Protein AF-A0A352MVN8-F1 (afdb_monomer)

Sequence (120 aa):
FLYVTNNMMAFSNIENSEKLDIINIAIIENEEFKNNEIFKEAFKTLSDENNKDRLFNLKLVTEEAAKELLEKDEIVGYMILEENNPKIVVNSSGINETILKLVTEEINQTARNSTNYSRR

pLDDT: mean 82.77, std 18.3, range [39.53, 97.88]

Structure (mmCIF, N/CA/C/O backbone):
data_AF-A0A352MVN8-F1
#
_entry.id   AF-A0A352MVN8-F1
#
loop_
_atom_site.group_PDB
_atom_site.id
_atom_site.type_symbol
_atom_site.label_atom_id
_atom_site.label_alt_id
_atom_site.label_comp_id
_atom_site.label_asym_id
_atom_site.label_entity_id
_atom_site.label_seq_id
_atom_site.pdbx_PDB_ins_code
_atom_site.Cartn_x
_atom_site.Cartn_y
_atom_site.Cartn_z
_atom_site.occupancy
_atom_site.B_iso_or_equiv
_atom_site.auth_seq_id
_atom_site.auth_comp_id
_atom_site.auth_asym_id
_atom_site.auth_atom_id
_atom_site.pdbx_PDB_model_num
ATOM 1 N N . PHE A 1 1 ? 24.103 -20.835 1.318 1.00 43.19 1 PHE A N 1
ATOM 2 C CA . PHE A 1 1 ? 23.862 -20.317 -0.045 1.00 43.19 1 PHE A CA 1
ATOM 3 C C . PHE A 1 1 ? 22.806 -21.127 -0.814 1.00 43.19 1 PHE A C 1
ATOM 5 O O . PHE A 1 1 ? 22.968 -21.346 -2.003 1.00 43.19 1 PHE A O 1
ATOM 12 N N . LEU A 1 2 ? 21.701 -21.563 -0.187 1.00 42.56 2 LEU A N 1
ATOM 13 C CA . LEU A 1 2 ? 20.669 -22.325 -0.913 1.00 42.56 2 LEU A CA 1
ATOM 14 C C . LEU A 1 2 ? 19.280 -22.220 -0.258 1.00 42.56 2 LEU A C 1
ATOM 16 O O . LEU A 1 2 ? 18.676 -23.227 0.076 1.00 42.56 2 LEU A O 1
ATOM 20 N N . TYR A 1 3 ? 18.801 -20.999 -0.015 1.00 39.53 3 TYR A N 1
ATOM 21 C CA . TYR A 1 3 ? 17.402 -20.773 0.396 1.00 39.53 3 TYR A CA 1
ATOM 22 C C . TYR A 1 3 ? 16.707 -19.634 -0.367 1.00 39.53 3 TYR A C 1
ATOM 24 O O . TYR A 1 3 ? 15.496 -19.495 -0.266 1.00 39.53 3 TYR A O 1
ATOM 32 N N . VAL A 1 4 ? 17.433 -18.864 -1.187 1.00 49.38 4 VAL A N 1
ATOM 33 C CA . VAL A 1 4 ? 16.872 -17.707 -1.913 1.00 49.38 4 VAL A CA 1
ATOM 34 C C . VAL A 1 4 ? 16.377 -18.077 -3.323 1.00 49.38 4 VAL A C 1
ATOM 36 O O . VAL A 1 4 ? 15.525 -17.398 -3.882 1.00 49.38 4 VAL A O 1
ATOM 39 N N . THR A 1 5 ? 16.827 -19.196 -3.898 1.00 43.38 5 THR A N 1
ATOM 40 C CA . THR A 1 5 ? 16.541 -19.549 -5.303 1.00 43.38 5 THR A CA 1
ATOM 41 C C . THR A 1 5 ? 15.132 -20.083 -5.566 1.00 43.38 5 THR A C 1
ATOM 43 O O . THR A 1 5 ? 14.659 -19.972 -6.692 1.00 43.38 5 THR A O 1
ATOM 46 N N . ASN A 1 6 ? 14.433 -20.626 -4.562 1.00 48.84 6 ASN A N 1
ATOM 47 C CA . ASN A 1 6 ? 13.098 -21.200 -4.779 1.00 48.84 6 ASN A CA 1
ATOM 48 C C . ASN A 1 6 ? 11.988 -20.145 -4.912 1.00 48.84 6 ASN A C 1
ATOM 50 O O . ASN A 1 6 ? 10.988 -20.417 -5.567 1.00 48.84 6 ASN A O 1
ATOM 54 N N . ASN A 1 7 ? 12.157 -18.944 -4.344 1.00 51.72 7 ASN A N 1
ATOM 55 C CA . ASN A 1 7 ? 11.109 -17.922 -4.408 1.00 51.72 7 ASN A CA 1
ATOM 56 C C . ASN A 1 7 ? 11.069 -17.246 -5.789 1.00 51.72 7 ASN A C 1
ATOM 58 O O . ASN A 1 7 ? 10.009 -17.176 -6.398 1.00 51.72 7 ASN A O 1
ATOM 62 N N . MET A 1 8 ? 12.225 -16.857 -6.346 1.00 49.31 8 MET A N 1
ATOM 63 C CA . MET A 1 8 ? 12.295 -16.273 -7.699 1.00 49.31 8 MET A CA 1
ATOM 64 C C . MET A 1 8 ? 11.696 -17.193 -8.772 1.00 49.31 8 MET A C 1
ATOM 66 O O . MET A 1 8 ? 10.984 -16.718 -9.648 1.00 49.31 8 MET A O 1
ATOM 70 N N . MET A 1 9 ? 11.941 -18.507 -8.689 1.00 55.41 9 MET A N 1
ATOM 71 C CA . MET A 1 9 ? 11.396 -19.467 -9.658 1.00 55.41 9 MET A CA 1
ATOM 72 C C . MET A 1 9 ? 9.876 -19.629 -9.528 1.00 55.41 9 MET A C 1
ATOM 74 O O . MET A 1 9 ? 9.203 -19.787 -10.542 1.00 55.41 9 MET A O 1
ATOM 78 N N . ALA A 1 10 ? 9.326 -19.550 -8.312 1.00 50.75 10 ALA A N 1
ATOM 79 C CA . ALA A 1 10 ? 7.880 -19.572 -8.100 1.00 50.75 10 ALA A CA 1
ATOM 80 C C . ALA A 1 10 ? 7.202 -18.310 -8.664 1.00 50.75 10 ALA A C 1
ATOM 82 O O . ALA A 1 10 ? 6.176 -18.431 -9.326 1.00 50.75 10 ALA A O 1
ATOM 83 N N . PHE A 1 11 ? 7.809 -17.127 -8.497 1.00 52.31 11 PHE A N 1
ATOM 84 C CA . PHE A 1 11 ? 7.316 -15.887 -9.109 1.00 52.31 11 PHE A CA 1
ATOM 85 C C . PHE A 1 11 ? 7.339 -15.952 -10.644 1.00 52.31 11 PHE A C 1
ATOM 87 O O . PHE A 1 11 ? 6.304 -15.724 -11.264 1.00 52.31 11 PHE A O 1
ATOM 94 N N . SER A 1 12 ? 8.453 -16.373 -11.260 1.00 48.50 12 SER A N 1
ATOM 95 C CA . SER A 1 12 ? 8.568 -16.460 -12.728 1.00 48.50 12 SER A CA 1
ATOM 96 C C . SER A 1 12 ? 7.598 -17.458 -13.377 1.00 48.50 12 SER A C 1
ATOM 98 O O . SER A 1 12 ? 7.203 -17.278 -14.527 1.00 48.50 12 SER A O 1
ATOM 100 N N . ASN A 1 13 ? 7.209 -18.525 -12.670 1.00 41.38 13 ASN A N 1
ATOM 101 C CA . ASN A 1 13 ? 6.283 -19.525 -13.207 1.00 41.38 13 ASN A CA 1
ATOM 102 C C . ASN A 1 13 ? 4.803 -19.113 -13.087 1.00 41.38 13 ASN A C 1
ATOM 104 O O . ASN A 1 13 ? 3.992 -19.566 -13.895 1.00 41.38 13 ASN A O 1
ATOM 108 N N . ILE A 1 14 ? 4.459 -18.257 -12.117 1.00 48.31 14 ILE A N 1
ATOM 109 C CA . ILE A 1 14 ? 3.124 -17.649 -11.975 1.00 48.31 14 ILE A CA 1
ATOM 110 C C . ILE A 1 14 ? 2.950 -16.524 -13.013 1.00 48.31 14 ILE A C 1
ATOM 112 O O . ILE A 1 14 ? 1.917 -16.457 -13.678 1.00 48.31 14 ILE A O 1
ATOM 116 N N . GLU A 1 15 ? 4.006 -15.735 -13.246 1.00 46.28 15 GLU A N 1
ATOM 117 C CA . GLU A 1 15 ? 4.058 -14.597 -14.183 1.00 46.28 15 GLU A CA 1
ATOM 118 C C . GLU A 1 15 ? 3.604 -14.941 -15.617 1.00 46.28 15 GLU A C 1
ATOM 120 O O . GLU A 1 15 ? 3.033 -14.107 -16.317 1.00 46.28 15 GLU A O 1
ATOM 125 N N . ASN A 1 16 ? 3.822 -16.184 -16.064 1.00 45.59 16 ASN A N 1
ATOM 126 C CA . ASN A 1 16 ? 3.550 -16.603 -17.443 1.00 45.59 16 ASN A CA 1
ATOM 127 C C . ASN A 1 16 ? 2.154 -17.225 -17.664 1.00 45.59 16 ASN A C 1
ATOM 129 O O . ASN A 1 16 ? 1.789 -17.506 -18.805 1.00 45.59 16 ASN A O 1
ATOM 133 N N . SER A 1 17 ? 1.370 -17.481 -16.609 1.00 44.78 17 SER A N 1
ATOM 134 C CA . SER A 1 17 ? 0.055 -18.143 -16.743 1.00 44.78 17 SER A CA 1
ATOM 135 C C . SER A 1 17 ? -1.113 -17.364 -16.143 1.00 44.78 17 SER A C 1
ATOM 137 O O . SER A 1 17 ? -2.237 -17.507 -16.622 1.00 44.78 17 SER A O 1
ATOM 139 N N . GLU A 1 18 ? -0.849 -16.459 -15.204 1.00 48.94 18 GLU A N 1
ATOM 140 C CA . GLU A 1 18 ? -1.842 -15.553 -14.640 1.00 48.94 18 GLU A CA 1
ATOM 141 C C . GLU A 1 18 ? -1.259 -14.141 -14.706 1.00 48.94 18 GLU A C 1
ATOM 143 O O . GLU A 1 18 ? -0.227 -13.860 -14.102 1.00 48.94 18 GLU A O 1
ATOM 148 N N . LYS A 1 19 ? -1.885 -13.231 -15.465 1.00 54.62 19 LYS A N 1
ATOM 149 C CA . LYS A 1 19 ? -1.591 -11.804 -15.285 1.00 54.62 19 LYS A CA 1
ATOM 150 C C . LYS A 1 19 ? -1.895 -11.509 -13.822 1.00 54.62 19 LYS A C 1
ATOM 152 O O . LYS A 1 19 ? -3.057 -11.623 -13.441 1.00 54.62 19 LYS A O 1
ATOM 157 N N . LEU A 1 20 ? -0.870 -11.213 -13.023 1.00 62.66 20 LEU A N 1
ATOM 158 C CA . LEU A 1 20 ? -1.060 -10.819 -11.632 1.00 62.66 20 LEU A CA 1
ATOM 159 C C . LEU A 1 20 ? -2.087 -9.685 -11.614 1.00 62.66 20 LEU A C 1
ATOM 161 O O . LEU A 1 20 ? -1.913 -8.679 -12.306 1.00 62.66 20 LEU A O 1
ATOM 165 N N . ASP A 1 21 ? -3.195 -9.898 -10.907 1.00 75.62 21 ASP A N 1
ATOM 166 C CA . ASP A 1 21 ? -4.230 -8.880 -10.788 1.00 75.62 21 ASP A CA 1
ATOM 167 C C . ASP A 1 21 ? -3.627 -7.657 -10.086 1.00 75.62 21 ASP A C 1
ATOM 169 O O . ASP A 1 21 ? -2.800 -7.800 -9.180 1.00 75.62 21 ASP A O 1
ATOM 173 N N . ILE A 1 22 ? -3.975 -6.452 -10.537 1.00 89.38 22 ILE A N 1
ATOM 174 C CA . ILE A 1 22 ? -3.361 -5.235 -10.003 1.00 89.38 22 ILE A CA 1
ATOM 175 C C . ILE A 1 22 ? -3.844 -5.037 -8.565 1.00 89.38 22 ILE A C 1
ATOM 177 O O . ILE A 1 22 ? -5.038 -4.901 -8.300 1.00 89.38 22 ILE A O 1
ATOM 181 N N . ILE A 1 23 ? -2.906 -4.967 -7.625 1.00 93.06 23 ILE A N 1
ATOM 182 C CA . ILE A 1 23 ? -3.216 -4.967 -6.199 1.00 93.06 23 ILE A CA 1
ATOM 183 C C . ILE A 1 23 ? -3.456 -3.530 -5.714 1.00 93.06 23 ILE A C 1
ATOM 185 O O . ILE A 1 23 ? -2.566 -2.680 -5.763 1.00 93.06 23 ILE A O 1
ATOM 189 N N . ASN A 1 24 ? -4.649 -3.242 -5.192 1.00 95.94 24 ASN A N 1
ATOM 190 C CA . ASN A 1 24 ? -4.944 -1.944 -4.578 1.00 95.94 24 ASN A CA 1
ATOM 191 C C . ASN A 1 24 ? -4.260 -1.820 -3.210 1.00 95.94 24 ASN A C 1
ATOM 193 O O . ASN A 1 24 ? -4.508 -2.630 -2.315 1.00 95.94 24 ASN A O 1
ATOM 197 N N . ILE A 1 25 ? -3.428 -0.793 -3.036 1.00 96.88 25 ILE A N 1
ATOM 198 C CA . ILE A 1 25 ? -2.697 -0.517 -1.792 1.00 96.88 25 ILE A CA 1
ATOM 199 C C . ILE A 1 25 ? -2.793 0.961 -1.424 1.00 96.88 25 ILE A C 1
ATOM 201 O O . ILE A 1 25 ? -3.070 1.823 -2.264 1.00 96.88 25 ILE A O 1
ATOM 205 N N . ALA A 1 26 ? -2.486 1.268 -0.169 1.00 97.81 26 ALA A N 1
ATOM 206 C CA . ALA A 1 26 ? -2.296 2.642 0.269 1.00 97.81 26 ALA A CA 1
ATOM 207 C C . ALA A 1 26 ? -0.925 2.869 0.913 1.00 97.81 26 ALA A C 1
ATOM 209 O O . ALA A 1 26 ? -0.324 1.966 1.492 1.00 97.81 26 ALA A O 1
ATOM 210 N N . ILE A 1 27 ? -0.432 4.101 0.839 1.00 97.38 27 ILE A N 1
ATOM 211 C CA . ILE A 1 27 ? 0.735 4.549 1.600 1.00 97.38 27 ILE A CA 1
ATOM 212 C C . ILE A 1 27 ? 0.341 5.790 2.384 1.00 97.38 27 ILE A C 1
ATOM 214 O O . ILE A 1 27 ? -0.302 6.698 1.847 1.00 97.38 27 ILE A O 1
ATOM 218 N N . ILE A 1 28 ? 0.740 5.819 3.654 1.00 97.50 28 ILE A N 1
ATOM 219 C CA . ILE A 1 28 ? 0.512 6.978 4.503 1.00 97.50 28 ILE A CA 1
ATOM 220 C C . ILE A 1 28 ? 1.433 8.107 4.067 1.00 97.50 28 ILE A C 1
ATOM 222 O O . ILE A 1 28 ? 2.656 7.977 4.065 1.00 97.50 28 ILE A O 1
ATOM 226 N N . GLU A 1 29 ? 0.829 9.235 3.712 1.00 94.12 29 GLU A N 1
ATOM 227 C CA . GLU A 1 29 ? 1.534 10.398 3.186 1.00 94.12 29 GLU A CA 1
ATOM 228 C C . GLU A 1 29 ? 2.172 11.249 4.306 1.00 94.12 29 GLU A C 1
ATOM 230 O O . GLU A 1 29 ? 1.862 12.430 4.478 1.00 94.12 29 GLU A O 1
ATOM 235 N N . ASN A 1 30 ? 3.067 10.652 5.096 1.00 93.00 30 ASN A N 1
ATOM 236 C CA . ASN A 1 30 ? 3.777 11.331 6.182 1.00 93.00 30 ASN A CA 1
ATOM 237 C C . ASN A 1 30 ? 5.101 11.976 5.720 1.00 93.00 30 ASN A C 1
ATOM 239 O O . ASN A 1 30 ? 5.564 11.768 4.598 1.00 93.00 30 ASN A O 1
ATOM 243 N N . GLU A 1 31 ? 5.714 12.793 6.584 1.00 92.81 31 GLU A N 1
ATOM 244 C CA . GLU A 1 31 ? 6.972 13.487 6.262 1.00 92.81 31 GLU A CA 1
ATOM 245 C C . GLU A 1 31 ? 8.113 12.516 5.943 1.00 92.81 31 GLU A C 1
ATOM 247 O O . GLU A 1 31 ? 8.873 12.745 5.007 1.00 92.81 31 GLU A O 1
ATOM 252 N N . GLU A 1 32 ? 8.195 11.403 6.670 1.00 91.81 32 GLU A N 1
ATOM 253 C CA . GLU A 1 32 ? 9.159 10.329 6.421 1.00 91.81 32 GLU A CA 1
ATOM 254 C C . GLU A 1 32 ? 9.061 9.801 4.989 1.00 91.81 32 GLU A C 1
ATOM 256 O O . GLU A 1 32 ? 10.057 9.785 4.266 1.00 91.81 32 GLU A O 1
ATOM 261 N N . PHE A 1 33 ? 7.857 9.439 4.537 1.00 92.69 33 PHE A N 1
ATOM 262 C CA . PHE A 1 33 ? 7.651 8.989 3.165 1.00 92.69 33 PHE A CA 1
ATOM 263 C C . PHE A 1 33 ? 7.942 10.101 2.152 1.00 92.69 33 PHE A C 1
ATOM 265 O O . PHE A 1 33 ? 8.606 9.858 1.146 1.00 92.69 33 PHE A O 1
ATOM 272 N N . LYS A 1 34 ? 7.508 11.341 2.418 1.00 90.38 34 LYS A N 1
ATOM 273 C CA . LYS A 1 34 ? 7.743 12.492 1.524 1.00 90.38 34 LYS A CA 1
ATOM 274 C C . LYS A 1 34 ? 9.229 12.768 1.291 1.00 90.38 34 LYS A C 1
ATOM 276 O O . LYS A 1 34 ? 9.597 13.114 0.160 1.00 90.38 34 LYS A O 1
ATOM 281 N N . ASN A 1 35 ? 10.040 12.591 2.332 1.00 90.75 35 ASN A N 1
ATOM 282 C CA . ASN A 1 35 ? 11.482 12.826 2.336 1.00 90.75 35 ASN A CA 1
ATOM 283 C C . ASN A 1 35 ? 12.301 11.612 1.865 1.00 90.75 35 ASN A C 1
ATOM 285 O O . ASN A 1 35 ? 13.482 11.767 1.559 1.00 90.75 35 ASN A O 1
ATOM 289 N N . ASN A 1 36 ? 11.707 10.418 1.775 1.00 89.19 36 ASN A N 1
ATOM 290 C CA . ASN A 1 36 ? 12.407 9.217 1.332 1.00 89.19 36 ASN A CA 1
ATOM 291 C C . ASN A 1 36 ? 12.231 8.978 -0.179 1.00 89.19 36 ASN A C 1
ATOM 293 O O . ASN A 1 36 ? 11.246 8.393 -0.638 1.00 89.19 36 ASN A O 1
ATOM 297 N N . GLU A 1 37 ? 13.214 9.422 -0.966 1.00 89.81 37 GLU A N 1
ATOM 298 C CA . GLU A 1 37 ? 13.186 9.299 -2.431 1.00 89.81 37 GLU A CA 1
ATOM 299 C C . GLU A 1 37 ? 13.168 7.843 -2.910 1.00 89.81 37 GLU A C 1
AT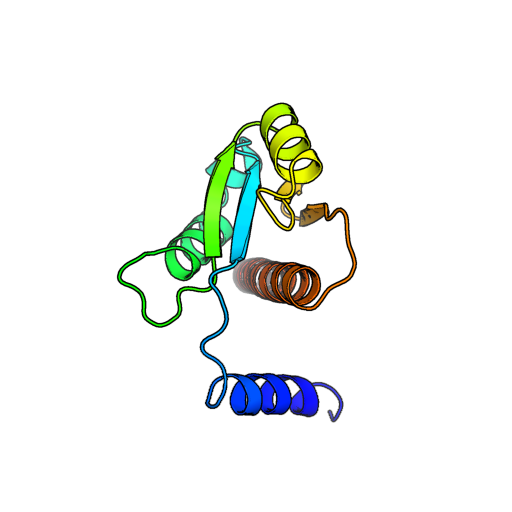OM 301 O O . GLU A 1 37 ? 12.421 7.525 -3.830 1.00 89.81 37 GLU A O 1
ATOM 306 N N . ILE A 1 38 ? 13.890 6.939 -2.237 1.00 89.75 38 ILE A N 1
ATOM 307 C CA . ILE A 1 38 ? 13.977 5.522 -2.627 1.00 89.75 38 ILE A CA 1
ATOM 308 C C . ILE A 1 38 ? 12.593 4.868 -2.581 1.00 89.75 38 ILE A C 1
ATOM 310 O O . ILE A 1 38 ? 12.169 4.224 -3.541 1.00 89.75 38 ILE A O 1
ATOM 314 N N . PHE A 1 39 ? 11.863 5.064 -1.480 1.00 91.69 39 PHE A N 1
ATOM 315 C CA . PHE A 1 39 ? 10.512 4.525 -1.338 1.00 91.69 39 PHE A CA 1
ATOM 316 C C . PHE A 1 39 ? 9.542 5.165 -2.337 1.00 91.69 39 PHE A C 1
ATOM 318 O O . PHE A 1 39 ? 8.746 4.456 -2.956 1.00 91.69 39 PHE A O 1
ATOM 325 N N . LYS A 1 40 ? 9.625 6.484 -2.548 1.00 92.25 40 LYS A N 1
ATOM 326 C CA . LYS A 1 40 ? 8.770 7.187 -3.515 1.00 92.25 40 LYS A CA 1
ATOM 327 C C . LYS A 1 40 ? 8.979 6.691 -4.938 1.00 92.25 40 LYS A C 1
ATOM 329 O O . LYS A 1 40 ? 8.000 6.414 -5.624 1.00 92.25 40 LYS A O 1
ATOM 334 N N . GLU A 1 41 ? 10.223 6.580 -5.390 1.00 91.94 41 GLU A N 1
ATOM 335 C CA . GLU A 1 41 ? 10.533 6.140 -6.750 1.00 91.94 41 GLU A CA 1
ATOM 336 C C . GLU A 1 41 ? 10.147 4.680 -6.983 1.00 91.94 41 GLU A C 1
ATOM 338 O O . GLU A 1 41 ? 9.555 4.364 -8.019 1.00 91.94 41 GLU A O 1
ATOM 343 N N . ALA A 1 42 ? 10.403 3.804 -6.007 1.00 92.25 42 ALA A N 1
ATOM 344 C CA . ALA A 1 42 ? 10.041 2.396 -6.103 1.00 92.25 42 ALA A CA 1
ATOM 345 C C . ALA A 1 42 ? 8.521 2.209 -6.228 1.00 92.25 42 ALA A C 1
ATOM 347 O O . ALA A 1 42 ? 8.044 1.614 -7.196 1.00 92.25 42 ALA A O 1
ATOM 348 N N . PHE A 1 43 ? 7.741 2.779 -5.303 1.00 92.88 43 PHE A N 1
ATOM 349 C CA . PHE A 1 43 ? 6.284 2.647 -5.341 1.00 92.88 43 PHE A CA 1
ATOM 350 C C . PHE A 1 43 ? 5.650 3.391 -6.515 1.00 92.88 43 PHE A C 1
ATOM 352 O O . PHE A 1 43 ? 4.664 2.905 -7.065 1.00 92.88 43 PHE A O 1
ATOM 359 N N . LYS A 1 44 ? 6.225 4.515 -6.958 1.00 92.06 44 LYS A N 1
ATOM 360 C CA . LYS A 1 44 ? 5.798 5.184 -8.192 1.00 92.06 44 LYS A CA 1
ATOM 361 C C . LYS A 1 44 ? 5.977 4.265 -9.399 1.00 92.06 44 LYS A C 1
ATOM 363 O O . LYS A 1 44 ? 5.039 4.096 -10.164 1.00 92.06 44 LYS A O 1
ATOM 368 N N . THR A 1 45 ? 7.147 3.646 -9.542 1.00 91.00 45 THR A N 1
ATOM 369 C CA . THR A 1 45 ? 7.461 2.753 -10.670 1.00 91.00 45 THR A CA 1
ATOM 370 C C . THR A 1 45 ? 6.532 1.543 -10.709 1.00 91.00 45 THR A C 1
ATOM 372 O O . THR A 1 45 ? 6.015 1.203 -1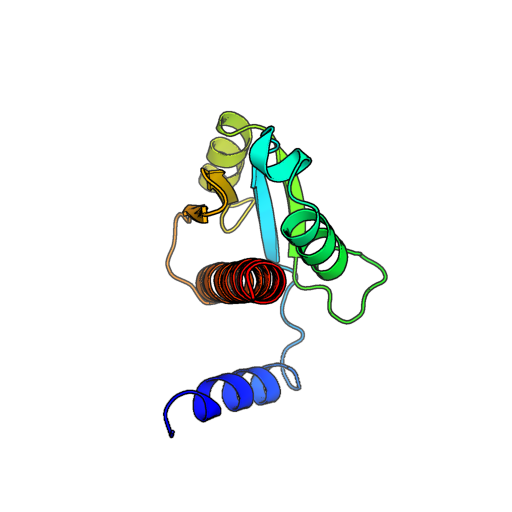1.770 1.00 91.00 45 THR A O 1
ATOM 375 N N . LEU A 1 46 ? 6.277 0.931 -9.551 1.00 91.94 46 LEU A N 1
ATOM 376 C CA . LEU A 1 46 ? 5.417 -0.250 -9.419 1.00 91.94 46 LEU A CA 1
ATOM 377 C C . LEU A 1 46 ? 3.916 0.060 -9.497 1.00 91.94 46 LEU A C 1
ATOM 379 O O . LEU A 1 46 ? 3.108 -0.869 -9.544 1.00 91.94 46 LEU A O 1
ATOM 383 N N . SER A 1 47 ? 3.544 1.341 -9.519 1.00 92.56 47 SER A N 1
ATOM 384 C CA . SER A 1 47 ? 2.151 1.796 -9.626 1.00 92.56 47 SER A CA 1
ATOM 385 C C . SER A 1 47 ? 1.866 2.589 -10.902 1.00 92.56 47 SER A C 1
ATOM 387 O O . SER A 1 47 ? 0.741 3.047 -11.095 1.00 92.56 47 SER A O 1
ATOM 389 N N . ASP A 1 48 ? 2.870 2.788 -11.760 1.00 91.38 48 ASP A N 1
ATOM 390 C CA . ASP A 1 48 ? 2.722 3.552 -12.995 1.00 91.38 48 ASP A CA 1
ATOM 391 C C . ASP A 1 48 ? 1.894 2.761 -14.010 1.00 91.38 48 ASP A C 1
ATOM 393 O O . ASP A 1 48 ? 2.203 1.618 -14.345 1.00 91.38 48 ASP A O 1
ATOM 397 N N . GLU A 1 49 ? 0.834 3.380 -14.522 1.00 87.88 49 GLU A N 1
ATOM 398 C CA . GLU A 1 49 ? -0.115 2.725 -15.422 1.00 87.88 49 GLU A CA 1
ATOM 399 C C . GLU A 1 49 ? 0.477 2.357 -16.784 1.00 87.88 49 GLU A C 1
ATOM 401 O O . GLU A 1 49 ? -0.044 1.472 -17.463 1.00 87.88 49 GLU A O 1
ATOM 406 N N . ASN A 1 50 ? 1.563 3.022 -17.178 1.00 87.25 50 ASN A N 1
ATOM 407 C CA . ASN A 1 50 ? 2.272 2.773 -18.428 1.00 87.25 50 ASN A CA 1
ATOM 408 C C . ASN A 1 50 ? 3.421 1.774 -18.249 1.00 87.25 50 ASN A C 1
ATOM 410 O O . ASN A 1 50 ? 4.064 1.400 -19.235 1.00 87.25 50 ASN A O 1
ATOM 414 N N . ASN A 1 51 ? 3.699 1.351 -17.013 1.00 82.81 51 ASN A N 1
ATOM 415 C CA . ASN A 1 51 ? 4.739 0.382 -16.732 1.00 82.81 51 ASN A CA 1
ATOM 416 C C . ASN A 1 51 ? 4.206 -1.049 -16.885 1.00 82.81 51 ASN A C 1
ATOM 418 O O . ASN A 1 51 ? 3.162 -1.412 -16.347 1.00 82.81 51 ASN A O 1
ATO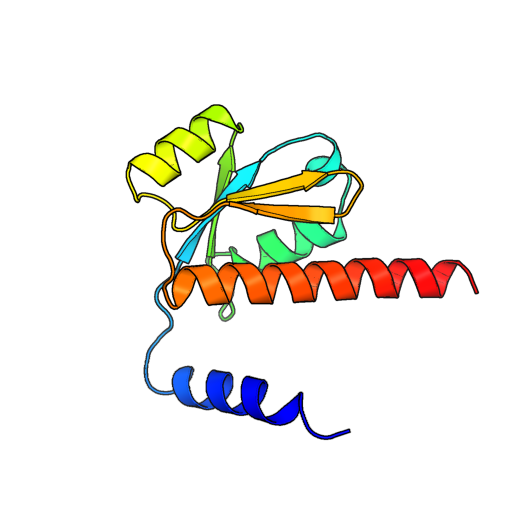M 422 N N . LYS A 1 52 ? 4.954 -1.879 -17.616 1.00 83.00 52 LYS A N 1
ATOM 423 C CA . LYS A 1 52 ? 4.650 -3.307 -17.776 1.00 83.00 52 LYS A CA 1
ATOM 424 C C . LYS A 1 52 ? 4.823 -4.077 -16.469 1.00 83.00 52 LYS A C 1
ATOM 426 O O . LYS A 1 52 ? 4.123 -5.060 -16.269 1.00 83.00 52 LYS A O 1
ATOM 431 N N . ASP A 1 53 ? 5.699 -3.587 -15.596 1.00 83.00 53 ASP A N 1
ATOM 432 C CA . ASP A 1 53 ? 5.989 -4.149 -14.276 1.00 83.00 53 ASP A CA 1
ATOM 433 C C . ASP A 1 53 ? 5.068 -3.573 -13.180 1.00 83.00 53 ASP A C 1
ATOM 435 O O . ASP A 1 53 ? 5.391 -3.627 -11.992 1.00 83.00 53 ASP A O 1
ATOM 439 N N . 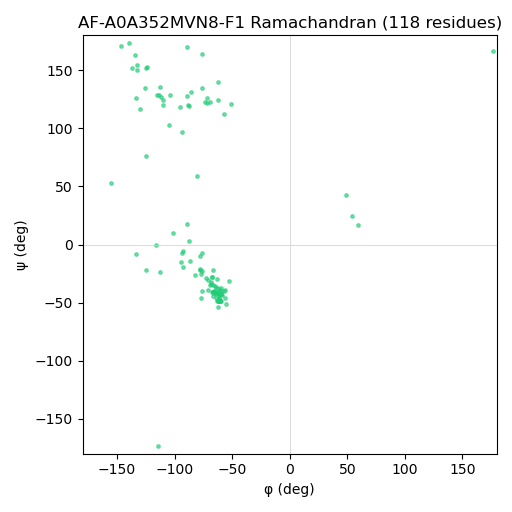ARG A 1 54 ? 3.933 -2.964 -13.557 1.00 89.50 54 ARG A N 1
ATOM 440 C CA . ARG A 1 54 ? 2.940 -2.472 -12.596 1.00 89.50 54 ARG A CA 1
ATOM 441 C C . ARG A 1 54 ? 2.388 -3.641 -11.789 1.00 89.50 54 ARG A C 1
ATOM 443 O O . ARG A 1 54 ? 1.805 -4.569 -12.342 1.00 89.50 54 ARG A O 1
ATOM 450 N N . LEU A 1 55 ? 2.502 -3.531 -10.472 1.00 91.31 55 LEU A N 1
ATOM 451 C CA . LEU A 1 55 ? 1.933 -4.479 -9.514 1.00 91.31 55 LEU A CA 1
ATOM 452 C C . LEU A 1 55 ? 0.813 -3.851 -8.688 1.00 91.31 55 LEU A C 1
ATOM 454 O O . LEU A 1 55 ? -0.051 -4.563 -8.179 1.00 91.31 55 LEU A O 1
ATOM 458 N N . PHE A 1 56 ? 0.819 -2.522 -8.554 1.00 94.56 56 PHE A N 1
ATOM 459 C CA . PHE A 1 56 ? -0.019 -1.824 -7.593 1.00 94.56 56 PHE A CA 1
ATOM 460 C C . PHE A 1 56 ? -0.909 -0.746 -8.213 1.00 94.56 56 PHE A C 1
ATOM 462 O O . PHE A 1 56 ? -0.575 -0.093 -9.203 1.00 94.56 56 PHE A O 1
ATOM 469 N N . ASN A 1 57 ? -2.038 -0.522 -7.549 1.00 94.88 57 ASN A N 1
ATOM 470 C CA . ASN A 1 57 ? -2.808 0.713 -7.596 1.00 94.88 57 ASN A CA 1
ATOM 471 C C . ASN A 1 57 ? -2.570 1.453 -6.286 1.00 94.88 57 ASN A C 1
ATOM 473 O O . ASN A 1 57 ? -3.121 1.079 -5.250 1.00 94.88 57 ASN A O 1
ATOM 477 N N . LEU A 1 58 ? -1.734 2.485 -6.332 1.00 95.19 58 LEU A N 1
ATOM 478 C CA . LEU A 1 58 ? -1.331 3.230 -5.148 1.00 95.19 58 LEU A CA 1
ATOM 479 C C . LEU A 1 58 ? -2.275 4.398 -4.858 1.00 95.19 58 LEU A C 1
ATOM 481 O O . LEU A 1 58 ? -2.472 5.275 -5.699 1.00 95.19 58 LEU A O 1
ATOM 485 N N . LYS A 1 59 ? -2.765 4.466 -3.618 1.00 96.12 59 LYS A N 1
ATOM 486 C CA . LYS A 1 59 ? -3.406 5.657 -3.046 1.00 96.12 59 LYS A CA 1
ATOM 487 C C . LYS A 1 59 ? -2.508 6.275 -1.968 1.00 96.12 59 LYS A C 1
ATOM 489 O O . LYS A 1 59 ? -2.138 5.604 -1.008 1.00 96.12 59 LYS A O 1
ATOM 494 N N . LEU A 1 60 ? -2.178 7.560 -2.104 1.00 96.06 60 LEU A N 1
ATOM 495 C CA . LEU A 1 60 ? -1.549 8.340 -1.032 1.00 96.06 60 LEU A CA 1
ATOM 496 C C . LEU A 1 60 ? -2.647 8.940 -0.155 1.00 96.06 60 LEU A C 1
ATOM 498 O O . LEU A 1 60 ? -3.498 9.674 -0.658 1.00 96.06 60 LEU A O 1
ATOM 502 N N . VAL A 1 61 ? -2.665 8.593 1.129 1.00 97.25 61 VAL A N 1
ATOM 503 C CA . VAL A 1 61 ? -3.773 8.925 2.041 1.00 97.25 61 VAL A CA 1
ATOM 504 C C . VAL A 1 61 ? -3.276 9.189 3.464 1.00 97.25 61 VAL A C 1
ATOM 506 O O . VAL A 1 61 ? -2.113 8.951 3.790 1.00 97.25 61 VAL A O 1
ATOM 509 N N . THR A 1 62 ? -4.160 9.686 4.330 1.00 97.06 62 THR A N 1
ATOM 510 C CA . THR A 1 62 ? -3.921 9.743 5.779 1.00 97.06 62 THR A CA 1
ATOM 511 C C . THR A 1 62 ? -4.103 8.365 6.417 1.00 97.06 62 THR A C 1
ATOM 513 O O . THR A 1 62 ? -4.711 7.471 5.828 1.00 97.06 62 THR A O 1
ATOM 516 N N . GLU A 1 63 ? -3.600 8.184 7.642 1.00 95.50 63 GLU A N 1
ATOM 517 C CA . GLU A 1 63 ? -3.754 6.918 8.374 1.00 95.50 63 GLU A CA 1
ATOM 518 C C . GLU A 1 63 ? -5.226 6.548 8.601 1.00 95.50 63 GLU A C 1
ATOM 520 O O . GLU A 1 63 ? -5.603 5.390 8.444 1.00 95.50 63 GLU A O 1
ATOM 525 N N . GLU A 1 64 ? -6.069 7.532 8.920 1.00 96.56 64 GLU A N 1
ATOM 526 C CA . GLU A 1 64 ? -7.511 7.331 9.105 1.00 96.56 64 GLU A CA 1
ATOM 527 C C . GLU A 1 64 ? -8.176 6.833 7.817 1.00 96.56 64 GLU A C 1
ATOM 529 O O . GLU A 1 64 ? -8.844 5.801 7.828 1.00 96.56 64 GLU A O 1
ATOM 534 N N . ALA A 1 65 ? -7.905 7.487 6.684 1.00 97.25 65 ALA A N 1
ATOM 535 C CA . ALA A 1 65 ? -8.454 7.077 5.396 1.00 97.25 65 ALA A CA 1
ATOM 536 C C . ALA A 1 65 ? -7.937 5.696 4.956 1.00 97.25 65 ALA A C 1
ATOM 538 O O . ALA A 1 65 ? -8.683 4.918 4.366 1.00 97.25 65 ALA A O 1
ATOM 539 N N . ALA A 1 66 ? -6.679 5.354 5.253 1.00 97.50 66 ALA A N 1
ATOM 540 C CA . ALA A 1 66 ? -6.145 4.025 4.962 1.00 97.50 66 ALA A CA 1
ATOM 541 C C . ALA A 1 66 ? -6.845 2.925 5.768 1.00 97.50 66 ALA A C 1
ATOM 543 O O . ALA A 1 66 ? -7.143 1.869 5.212 1.00 97.50 66 ALA A O 1
ATOM 544 N N . LYS A 1 67 ? -7.134 3.177 7.052 1.00 96.94 67 LYS A N 1
ATOM 545 C CA . LYS A 1 67 ? -7.909 2.256 7.894 1.00 96.94 67 LYS A CA 1
ATOM 546 C C . LYS A 1 67 ? -9.304 2.042 7.319 1.00 96.94 67 LYS A C 1
ATOM 548 O O . LYS A 1 67 ? -9.683 0.897 7.107 1.00 96.94 67 LYS A O 1
ATOM 553 N N . GLU A 1 68 ? -10.005 3.116 6.959 1.00 97.50 68 GLU A N 1
ATOM 554 C CA . GLU A 1 68 ? -11.334 3.011 6.345 1.00 97.50 68 GLU A CA 1
ATOM 555 C C . GLU A 1 68 ? -11.320 2.222 5.028 1.00 97.50 68 GLU A C 1
ATOM 557 O O . GLU A 1 68 ? -12.210 1.409 4.785 1.00 97.50 68 GLU A O 1
ATOM 562 N N . LEU A 1 69 ? -10.326 2.459 4.163 1.00 97.44 69 LEU A N 1
ATOM 563 C CA . LEU A 1 69 ? -10.176 1.727 2.902 1.00 97.44 69 LEU A CA 1
ATOM 564 C C . LEU A 1 69 ? -9.895 0.239 3.140 1.00 97.44 69 LEU A C 1
ATOM 566 O O . LEU A 1 69 ? -10.393 -0.603 2.395 1.00 97.44 69 LEU A O 1
ATOM 570 N N . LEU A 1 70 ? -9.104 -0.083 4.166 1.00 96.38 70 LEU A N 1
ATOM 571 C CA . LEU A 1 70 ? -8.785 -1.458 4.539 1.00 96.38 70 LEU A CA 1
ATOM 572 C C . LEU A 1 70 ? -9.999 -2.180 5.146 1.00 96.38 70 LEU A C 1
ATOM 574 O O . LEU A 1 70 ? -10.224 -3.350 4.855 1.00 96.38 70 LEU A O 1
ATOM 578 N N . GLU A 1 71 ? -10.801 -1.494 5.963 1.00 96.00 71 GLU A N 1
ATOM 579 C CA . GLU A 1 71 ? -12.043 -2.039 6.533 1.00 96.00 71 GLU A CA 1
ATOM 580 C C . GLU A 1 71 ? -13.126 -2.288 5.474 1.00 96.00 71 GLU A C 1
ATOM 582 O O . GLU A 1 71 ? -13.970 -3.163 5.651 1.00 96.00 71 GLU A O 1
ATOM 587 N N . LYS A 1 72 ? -13.107 -1.526 4.375 1.00 96.00 72 LYS A N 1
ATOM 588 C CA . LYS A 1 72 ? -14.014 -1.694 3.227 1.00 96.00 72 LYS A CA 1
ATOM 589 C C . LYS A 1 72 ? -13.505 -2.699 2.186 1.00 96.00 72 LYS A C 1
ATOM 591 O O . LYS A 1 72 ? -14.138 -2.827 1.140 1.00 96.00 72 LYS A O 1
ATOM 596 N N . ASP A 1 73 ? -12.365 -3.352 2.435 1.00 94.00 73 ASP A N 1
ATOM 597 C CA . ASP A 1 73 ? -11.671 -4.233 1.482 1.00 94.00 73 ASP A CA 1
ATOM 598 C C . ASP A 1 73 ? -11.364 -3.554 0.125 1.00 94.00 73 ASP A C 1
ATOM 600 O O . ASP A 1 73 ? -11.188 -4.208 -0.903 1.00 94.00 73 ASP A O 1
ATOM 604 N N . GLU A 1 74 ? -11.269 -2.217 0.098 1.00 95.69 74 GLU A N 1
ATOM 605 C CA . GLU A 1 74 ? -10.907 -1.455 -1.107 1.00 95.69 74 GLU A CA 1
ATOM 606 C C . GLU A 1 74 ? -9.400 -1.502 -1.396 1.00 95.69 74 GLU A C 1
ATOM 608 O O . GLU A 1 74 ? -8.965 -1.238 -2.521 1.00 95.69 74 GLU A O 1
ATOM 613 N N . ILE A 1 75 ? -8.600 -1.807 -0.375 1.00 96.44 75 ILE A N 1
ATOM 614 C CA . ILE A 1 75 ? -7.161 -2.051 -0.462 1.00 96.44 75 ILE A CA 1
ATOM 615 C C . ILE A 1 75 ? -6.823 -3.329 0.303 1.00 96.44 75 ILE A C 1
ATOM 617 O O . ILE A 1 75 ? -7.455 -3.639 1.308 1.00 96.44 75 ILE A O 1
ATOM 621 N N . VAL A 1 76 ? -5.779 -4.038 -0.124 1.00 95.38 76 VAL A N 1
ATOM 622 C CA . VAL A 1 76 ? -5.311 -5.245 0.587 1.00 95.38 76 VAL A CA 1
ATOM 623 C C . VAL A 1 76 ? -4.503 -4.910 1.841 1.00 95.38 76 VAL A C 1
ATOM 625 O O . VAL A 1 76 ? -4.335 -5.733 2.739 1.00 95.38 76 VAL A O 1
ATOM 628 N N . GLY A 1 77 ? -3.949 -3.701 1.885 1.00 96.81 77 GLY A N 1
ATOM 629 C CA . GLY A 1 77 ? -3.077 -3.254 2.950 1.00 96.81 77 GLY A CA 1
ATOM 630 C C . GLY A 1 77 ? -2.529 -1.864 2.700 1.00 96.81 77 GLY A C 1
ATOM 631 O O . GLY A 1 77 ? -2.596 -1.328 1.587 1.00 96.81 77 GLY A O 1
ATOM 632 N N . TYR A 1 78 ? -1.964 -1.293 3.755 1.00 97.88 78 TYR A N 1
ATOM 633 C CA . TYR A 1 78 ? -1.302 -0.004 3.693 1.00 97.88 78 TYR A CA 1
ATOM 634 C C . TYR A 1 78 ? 0.059 -0.013 4.382 1.00 97.88 78 TYR A C 1
ATOM 636 O O . TYR A 1 78 ? 0.323 -0.825 5.273 1.00 97.88 78 TYR A O 1
ATOM 644 N N . MET A 1 79 ? 0.929 0.897 3.946 1.00 97.12 79 MET A N 1
ATOM 645 C CA . MET A 1 79 ? 2.281 1.066 4.471 1.00 97.12 79 MET A CA 1
ATOM 646 C C . MET A 1 79 ? 2.430 2.394 5.210 1.00 97.12 79 MET A C 1
ATOM 648 O O . MET A 1 79 ? 2.000 3.436 4.715 1.00 97.12 79 MET A O 1
ATOM 652 N N . ILE A 1 80 ? 3.075 2.349 6.374 1.00 96.31 80 ILE A N 1
ATOM 653 C CA . ILE A 1 80 ? 3.527 3.517 7.132 1.00 96.31 80 ILE A CA 1
ATOM 654 C C . ILE A 1 80 ? 5.054 3.472 7.179 1.00 96.31 80 ILE A C 1
ATOM 656 O O . ILE A 1 80 ? 5.615 2.447 7.561 1.00 96.31 80 ILE A O 1
ATOM 660 N N . LEU A 1 81 ? 5.731 4.562 6.817 1.00 94.38 81 LEU A N 1
ATOM 661 C CA . LEU A 1 81 ? 7.182 4.665 6.973 1.00 94.38 81 LEU A CA 1
ATOM 662 C C . LEU A 1 81 ? 7.506 5.373 8.291 1.00 94.38 81 LEU A C 1
ATOM 664 O O . LEU A 1 81 ? 7.112 6.524 8.469 1.00 94.38 81 LEU A O 1
ATOM 668 N N . GLU A 1 82 ? 8.192 4.690 9.208 1.00 92.88 82 GLU A N 1
ATOM 669 C CA . GLU A 1 82 ? 8.604 5.247 10.502 1.00 92.88 82 GLU A CA 1
ATOM 670 C C . GLU A 1 82 ? 10.071 4.924 10.799 1.00 92.88 82 GLU A C 1
ATOM 672 O O . GLU A 1 82 ? 10.493 3.768 10.773 1.00 92.88 82 GLU A O 1
ATOM 677 N N . GLU A 1 83 ? 10.857 5.953 11.089 1.00 88.19 83 GLU A N 1
ATOM 678 C CA . GLU A 1 83 ? 12.310 5.907 11.240 1.00 88.19 83 GLU A CA 1
ATOM 679 C C . GLU A 1 83 ? 13.020 5.175 10.081 1.00 88.19 83 GLU A C 1
ATOM 681 O O . GLU A 1 83 ? 13.930 4.375 10.302 1.00 88.19 83 GLU A O 1
ATOM 686 N N . ASN A 1 84 ? 12.605 5.423 8.833 1.00 83.94 84 ASN A N 1
ATOM 687 C CA . ASN A 1 84 ? 13.033 4.700 7.620 1.00 83.94 84 ASN A CA 1
ATOM 688 C C . ASN A 1 84 ? 12.747 3.187 7.628 1.00 83.94 84 ASN A C 1
ATOM 690 O O . ASN A 1 84 ? 13.314 2.451 6.820 1.00 83.94 84 ASN A O 1
ATOM 694 N N . ASN A 1 85 ? 11.874 2.710 8.513 1.00 90.31 85 ASN A N 1
ATOM 695 C CA . ASN A 1 85 ? 11.427 1.325 8.543 1.00 90.31 85 ASN A CA 1
ATOM 696 C C . ASN A 1 85 ? 9.958 1.263 8.112 1.00 90.31 85 ASN A C 1
ATOM 698 O O . ASN A 1 85 ? 9.099 1.875 8.753 1.00 90.31 85 ASN A O 1
ATOM 702 N N . PRO A 1 86 ? 9.634 0.541 7.030 1.00 94.38 86 PRO A N 1
ATOM 703 C CA . PRO A 1 86 ? 8.255 0.406 6.606 1.00 94.38 86 PRO A CA 1
ATOM 704 C C . PRO A 1 86 ? 7.514 -0.580 7.512 1.00 94.38 86 PRO A C 1
ATOM 706 O O . PRO A 1 86 ? 7.990 -1.682 7.794 1.00 94.38 86 PRO A O 1
ATOM 709 N N . LYS A 1 87 ? 6.308 -0.205 7.928 1.00 96.06 87 LYS A N 1
ATOM 710 C CA . LYS A 1 87 ? 5.350 -1.065 8.62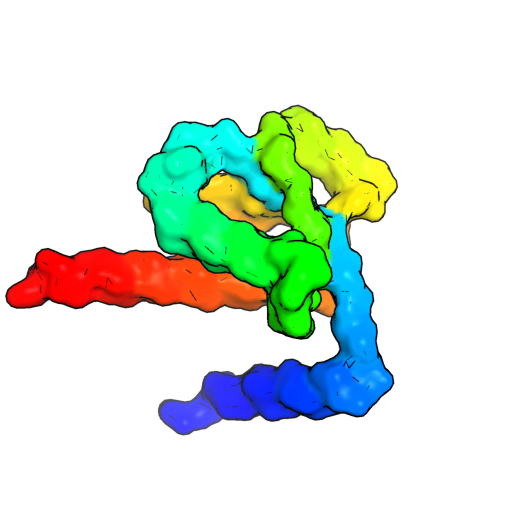1 1.00 96.06 87 LYS A CA 1
ATOM 711 C C . LYS A 1 87 ? 4.160 -1.311 7.710 1.00 96.06 87 LYS A C 1
ATOM 713 O O . LYS A 1 87 ? 3.557 -0.369 7.206 1.00 96.06 87 LYS A O 1
ATOM 718 N N . ILE A 1 88 ? 3.826 -2.582 7.515 1.00 96.19 88 ILE A N 1
ATOM 719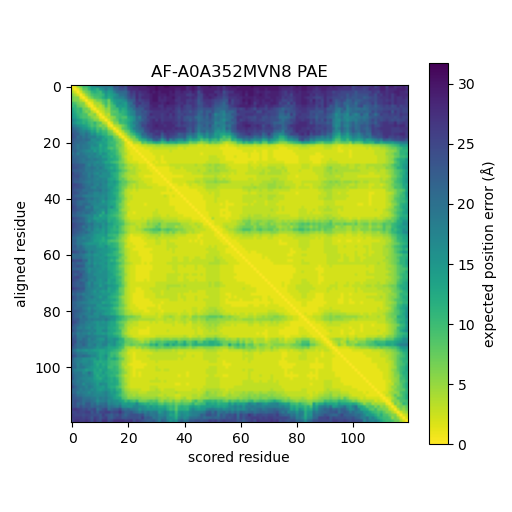 C CA . ILE A 1 88 ? 2.697 -3.013 6.689 1.00 96.19 88 ILE A CA 1
ATOM 720 C C . ILE A 1 88 ? 1.545 -3.455 7.583 1.00 96.19 88 ILE A C 1
ATOM 722 O O . ILE A 1 88 ? 1.725 -4.303 8.459 1.00 96.19 88 ILE A O 1
ATOM 726 N N . VAL A 1 89 ? 0.360 -2.913 7.316 1.00 96.88 89 VAL A N 1
ATOM 727 C CA . VAL A 1 89 ? -0.898 -3.309 7.951 1.00 96.88 89 VAL A CA 1
ATOM 728 C C . VAL A 1 89 ? -1.800 -3.938 6.894 1.00 96.88 89 VAL A C 1
ATOM 730 O O . VAL A 1 89 ? -1.998 -3.369 5.824 1.00 96.88 89 VAL A O 1
ATOM 733 N N . VAL A 1 90 ? -2.323 -5.125 7.193 1.00 95.38 90 VAL A N 1
ATOM 734 C CA . VAL A 1 90 ? -3.211 -5.918 6.326 1.00 95.38 90 VAL A CA 1
ATOM 735 C C . VAL A 1 90 ? -4.344 -6.499 7.172 1.00 95.38 90 VAL A C 1
ATOM 737 O O . VAL A 1 90 ? -4.143 -6.738 8.365 1.00 95.38 90 VAL A O 1
ATOM 740 N N . ASN A 1 91 ? -5.515 -6.735 6.576 1.00 89.62 91 ASN A N 1
ATOM 741 C CA . ASN A 1 91 ? -6.672 -7.312 7.279 1.00 89.62 91 ASN A CA 1
ATOM 742 C C . ASN A 1 91 ? -6.770 -8.845 7.139 1.00 89.62 91 ASN A C 1
ATOM 744 O O . ASN A 1 91 ? -7.479 -9.489 7.910 1.00 89.62 91 ASN A O 1
ATOM 748 N N . SER A 1 92 ? -6.031 -9.420 6.187 1.00 87.44 92 SER A N 1
ATOM 749 C CA . SER A 1 92 ? -6.134 -10.817 5.774 1.00 87.44 92 SER A CA 1
ATOM 750 C C . SER A 1 92 ? -4.753 -11.429 5.508 1.00 87.44 92 SER A C 1
ATOM 752 O O . SER A 1 92 ? -3.704 -10.784 5.623 1.00 87.44 92 SER A O 1
ATOM 754 N N . SER A 1 93 ? -4.734 -12.740 5.266 1.00 81.25 93 SER A N 1
ATOM 755 C CA . SER A 1 93 ? -3.527 -13.503 4.934 1.00 81.25 93 SER A CA 1
ATOM 756 C C . SER A 1 93 ? -3.737 -14.252 3.624 1.00 81.25 93 SER A C 1
ATOM 758 O O . SER A 1 93 ? -3.991 -15.455 3.616 1.00 81.25 93 SER A O 1
ATOM 760 N N . GLY A 1 94 ? -3.663 -13.515 2.523 1.00 86.81 94 GLY A N 1
ATOM 761 C CA . GLY A 1 94 ? -3.683 -14.027 1.162 1.00 86.81 94 GLY A CA 1
ATOM 762 C C . GLY A 1 94 ? -2.375 -13.806 0.398 1.00 86.81 94 GLY A C 1
ATOM 763 O O . GLY A 1 94 ? -1.338 -13.376 0.924 1.00 86.81 94 GLY A O 1
ATOM 764 N N . ILE A 1 95 ? -2.432 -14.152 -0.889 1.00 88.56 95 ILE A N 1
ATOM 765 C CA . ILE A 1 95 ? -1.308 -14.023 -1.822 1.00 88.56 95 ILE A CA 1
ATOM 766 C C . ILE A 1 95 ? -0.960 -12.540 -2.019 1.00 88.56 95 ILE A C 1
ATOM 768 O O . ILE A 1 95 ? 0.215 -12.182 -1.982 1.00 88.56 95 ILE A O 1
ATOM 772 N N . ASN A 1 96 ? -1.959 -11.662 -2.129 1.00 90.88 96 ASN A N 1
ATOM 773 C CA . ASN A 1 96 ? -1.755 -10.236 -2.403 1.00 90.88 96 ASN A CA 1
ATOM 774 C C . ASN A 1 96 ? -1.050 -9.513 -1.244 1.00 90.88 96 ASN A C 1
ATOM 776 O O . ASN A 1 96 ? -0.134 -8.717 -1.448 1.00 90.88 96 ASN A O 1
ATOM 780 N N . GLU A 1 97 ? -1.422 -9.839 -0.012 1.00 92.12 97 GLU A N 1
ATOM 781 C CA . GLU A 1 97 ? -0.816 -9.328 1.215 1.00 92.12 97 GLU A CA 1
ATOM 782 C C . GLU A 1 97 ? 0.621 -9.824 1.363 1.00 92.12 97 GLU A C 1
ATOM 784 O O . GLU A 1 97 ? 1.494 -9.100 1.846 1.00 92.12 97 GLU A O 1
ATOM 789 N N . THR A 1 98 ? 0.881 -11.056 0.922 1.00 91.56 98 THR A N 1
ATOM 790 C CA . THR A 1 98 ? 2.230 -11.625 0.880 1.00 91.56 98 THR A CA 1
ATOM 791 C C . THR A 1 98 ? 3.094 -10.892 -0.144 1.00 91.56 98 THR A C 1
ATOM 793 O O . THR A 1 98 ? 4.220 -10.517 0.179 1.00 91.56 98 THR A O 1
ATOM 796 N N . ILE A 1 99 ? 2.561 -10.612 -1.337 1.00 91.81 99 ILE A N 1
ATOM 797 C CA . ILE A 1 99 ? 3.250 -9.826 -2.371 1.00 91.81 99 ILE A CA 1
ATOM 798 C C . ILE A 1 99 ? 3.587 -8.425 -1.844 1.00 91.81 99 ILE A C 1
ATOM 800 O O . ILE A 1 99 ? 4.744 -8.015 -1.925 1.00 91.81 99 ILE A O 1
ATOM 804 N N . LEU A 1 100 ? 2.628 -7.719 -1.230 1.00 94.12 100 LEU A N 1
ATOM 805 C CA . LEU A 1 100 ? 2.861 -6.393 -0.639 1.00 94.12 100 LEU A CA 1
ATOM 806 C C . LEU A 1 100 ? 4.001 -6.416 0.393 1.00 94.12 100 LEU A C 1
ATOM 808 O O . LEU A 1 100 ? 4.886 -5.556 0.362 1.00 94.12 100 LEU A O 1
ATOM 812 N N . LYS A 1 101 ? 4.006 -7.407 1.293 1.00 93.88 101 LYS A N 1
ATOM 813 C CA . LYS A 1 101 ? 5.060 -7.566 2.308 1.00 93.88 101 LYS A CA 1
ATOM 814 C C . LYS A 1 101 ? 6.430 -7.808 1.676 1.00 93.88 101 LYS A C 1
ATOM 816 O O . LYS A 1 101 ? 7.388 -7.142 2.055 1.00 93.88 101 LYS A O 1
ATOM 821 N N . LEU A 1 102 ? 6.515 -8.726 0.713 1.00 93.12 102 LEU A N 1
ATOM 822 C CA . LEU A 1 102 ? 7.772 -9.072 0.044 1.00 93.12 102 LEU A CA 1
ATOM 823 C C . LEU A 1 102 ? 8.354 -7.881 -0.716 1.00 93.12 102 LEU A C 1
ATOM 825 O O . LEU A 1 102 ? 9.518 -7.550 -0.525 1.00 93.12 102 LEU A O 1
ATOM 829 N N . VAL A 1 103 ? 7.539 -7.196 -1.520 1.00 93.50 103 VAL A N 1
ATOM 830 C CA . VAL A 1 103 ? 7.998 -6.030 -2.286 1.00 93.50 103 VAL A CA 1
ATOM 831 C C . VAL A 1 103 ? 8.475 -4.913 -1.359 1.00 93.50 103 VAL A C 1
ATOM 833 O O . VAL A 1 103 ? 9.531 -4.326 -1.586 1.00 93.50 103 VAL A O 1
ATOM 836 N N . THR A 1 104 ? 7.738 -4.646 -0.279 1.00 94.25 104 THR A N 1
ATOM 837 C CA . THR A 1 104 ? 8.129 -3.624 0.701 1.00 94.25 104 THR A CA 1
ATOM 838 C C . THR A 1 104 ? 9.460 -3.965 1.376 1.00 94.25 104 THR A C 1
ATOM 840 O O . THR A 1 104 ? 10.298 -3.081 1.557 1.00 94.25 104 THR A O 1
ATOM 843 N N . GLU A 1 105 ? 9.680 -5.234 1.725 1.00 93.06 105 GLU A N 1
ATOM 844 C CA . GLU A 1 105 ? 10.939 -5.691 2.319 1.00 93.06 105 GLU A CA 1
ATOM 845 C C . GLU A 1 105 ? 12.113 -5.580 1.334 1.00 93.06 105 GLU A C 1
ATOM 847 O O . GLU A 1 105 ? 13.198 -5.146 1.715 1.00 93.06 105 GLU A O 1
ATOM 852 N N . GLU A 1 106 ? 11.916 -5.901 0.055 1.00 91.12 106 GLU A N 1
ATOM 853 C CA . GLU A 1 106 ? 12.959 -5.752 -0.970 1.00 91.12 106 GLU A CA 1
ATOM 854 C C . GLU A 1 106 ? 13.364 -4.279 -1.167 1.00 91.12 106 GLU A C 1
ATOM 856 O O . GLU A 1 106 ? 14.558 -3.954 -1.232 1.00 91.12 106 GLU A O 1
ATOM 861 N N . ILE A 1 107 ? 12.388 -3.362 -1.183 1.00 91.56 107 ILE A N 1
ATOM 862 C CA . ILE A 1 107 ? 12.640 -1.911 -1.232 1.00 91.56 107 ILE A CA 1
ATOM 863 C C . ILE A 1 107 ? 13.423 -1.468 0.011 1.00 91.56 107 ILE A C 1
ATOM 865 O O . ILE A 1 107 ? 14.424 -0.758 -0.106 1.00 91.56 107 ILE A O 1
ATOM 869 N N . ASN A 1 108 ? 13.015 -1.925 1.197 1.00 91.81 108 ASN A N 1
ATOM 870 C CA . ASN A 1 108 ? 13.677 -1.616 2.463 1.00 91.81 108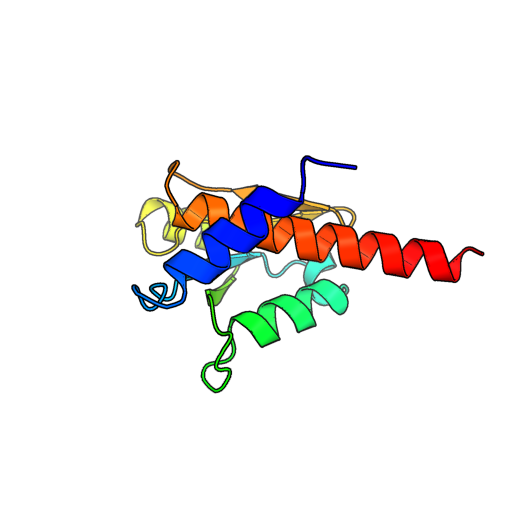 ASN A CA 1
ATOM 871 C C . ASN A 1 108 ? 15.131 -2.108 2.496 1.00 91.81 108 ASN A C 1
ATOM 873 O O . ASN A 1 108 ? 16.046 -1.358 2.843 1.00 91.81 108 ASN A O 1
ATOM 877 N N . GLN A 1 109 ? 15.372 -3.356 2.092 1.00 88.44 109 GLN A N 1
ATOM 878 C CA . GLN A 1 109 ? 16.716 -3.923 1.994 1.00 88.44 109 GLN A CA 1
ATOM 879 C C . GLN A 1 109 ? 17.589 -3.115 1.032 1.00 88.44 109 GLN A C 1
ATOM 881 O O . GLN A 1 109 ? 18.730 -2.781 1.360 1.00 88.44 109 GLN A O 1
ATOM 886 N N . THR A 1 110 ? 17.041 -2.736 -0.121 1.00 86.56 110 THR A N 1
ATOM 887 C CA . THR A 1 110 ? 17.735 -1.897 -1.104 1.00 86.56 110 THR A CA 1
ATOM 888 C C . THR A 1 110 ? 18.090 -0.531 -0.519 1.00 86.56 110 THR A C 1
ATOM 890 O O . THR A 1 110 ? 19.248 -0.114 -0.590 1.00 86.56 110 THR A O 1
ATOM 893 N N . ALA A 1 111 ? 17.144 0.134 0.149 1.00 86.00 111 ALA A N 1
ATOM 894 C CA . ALA A 1 111 ? 17.361 1.427 0.797 1.00 86.00 111 ALA A CA 1
ATOM 895 C C . ALA A 1 111 ? 18.467 1.370 1.868 1.00 86.00 111 ALA A C 1
ATOM 897 O O . ALA A 1 111 ? 19.358 2.229 1.931 1.00 86.00 111 ALA A O 1
ATOM 898 N N . ARG A 1 112 ? 18.467 0.309 2.683 1.00 84.81 112 ARG A N 1
ATOM 899 C CA . ARG A 1 112 ? 19.483 0.076 3.719 1.00 84.81 112 ARG A CA 1
ATOM 900 C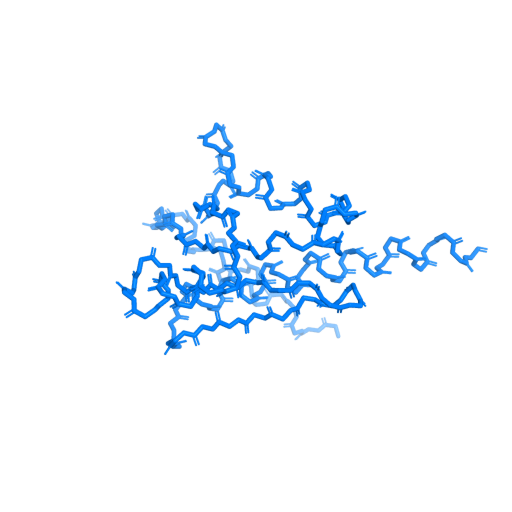 C . ARG A 1 112 ? 20.853 -0.205 3.113 1.00 84.81 112 ARG A C 1
ATOM 902 O O . ARG A 1 112 ? 21.854 0.307 3.614 1.00 84.81 112 ARG A O 1
ATOM 909 N N . ASN A 1 113 ? 20.922 -0.986 2.039 1.00 78.06 113 ASN A N 1
ATOM 910 C CA . ASN A 1 113 ? 22.181 -1.295 1.364 1.00 78.06 113 ASN A CA 1
ATOM 911 C C . ASN A 1 113 ? 22.806 -0.032 0.764 1.00 78.06 113 ASN A C 1
ATOM 913 O O . ASN A 1 113 ? 23.981 0.231 1.023 1.00 78.06 113 ASN A O 1
ATOM 917 N N . SER A 1 114 ? 22.019 0.803 0.0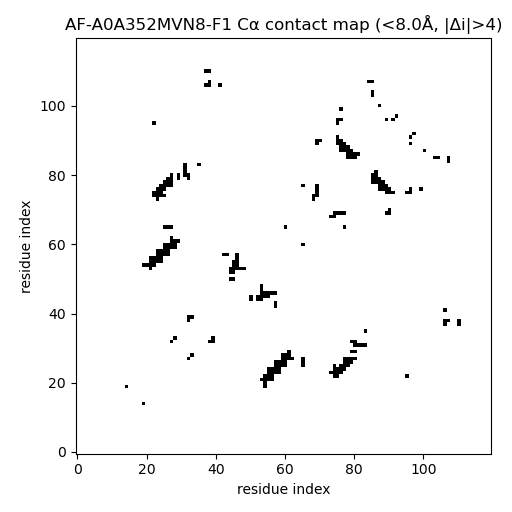81 1.00 66.19 114 SER A N 1
ATOM 918 C CA . SER A 1 114 ? 22.471 2.096 -0.455 1.00 66.19 114 SER A CA 1
ATOM 919 C C . SER A 1 114 ? 23.057 3.008 0.630 1.00 66.19 114 SER A C 1
ATOM 921 O O . SER A 1 114 ? 24.108 3.613 0.433 1.00 66.19 114 SER A O 1
ATOM 923 N N . THR A 1 115 ? 22.457 3.025 1.824 1.00 60.31 115 THR A N 1
ATOM 924 C CA . THR A 1 115 ? 22.963 3.809 2.967 1.00 60.31 115 THR A CA 1
ATOM 925 C C . THR A 1 115 ? 24.299 3.279 3.514 1.00 60.31 115 THR A C 1
ATOM 927 O O . THR A 1 115 ? 25.145 4.055 3.962 1.00 60.31 115 THR A O 1
ATOM 930 N N . ASN A 1 116 ? 24.524 1.961 3.477 1.00 59.38 116 ASN A N 1
ATOM 931 C CA . ASN A 1 116 ? 25.769 1.347 3.956 1.00 59.38 116 ASN A CA 1
ATOM 932 C C . ASN A 1 116 ? 26.962 1.599 3.021 1.00 59.38 116 ASN A C 1
ATOM 934 O O . ASN A 1 116 ? 28.094 1.671 3.500 1.00 59.38 116 ASN A O 1
ATOM 938 N N . TYR A 1 117 ? 26.729 1.771 1.717 1.00 52.91 117 TYR A N 1
ATOM 939 C CA . TYR A 1 117 ? 27.793 2.105 0.765 1.00 52.91 117 TYR A CA 1
ATOM 940 C C . TYR A 1 117 ? 28.314 3.539 0.929 1.00 52.91 117 TYR A C 1
ATOM 942 O O . TYR A 1 117 ? 29.501 3.758 0.725 1.00 52.91 117 TYR A O 1
ATOM 950 N N . SER A 1 118 ? 27.489 4.496 1.371 1.00 52.00 118 SER A N 1
ATOM 951 C CA . SER A 1 118 ? 27.940 5.875 1.639 1.00 52.00 118 SER A CA 1
ATOM 952 C C . SER A 1 118 ? 28.699 6.053 2.962 1.00 52.00 118 SER A C 1
ATOM 954 O O . SER A 1 118 ? 29.254 7.122 3.200 1.00 52.00 118 SER A O 1
ATOM 956 N N . ARG A 1 119 ? 28.714 5.041 3.842 1.00 52.28 119 ARG A N 1
ATOM 957 C CA . ARG A 1 119 ? 29.443 5.063 5.129 1.00 52.28 119 ARG A CA 1
ATOM 958 C C . ARG A 1 119 ? 30.770 4.290 5.104 1.00 52.28 119 ARG A C 1
ATOM 960 O O . ARG A 1 119 ? 31.353 4.072 6.167 1.00 52.28 119 ARG A O 1
ATOM 967 N N . ARG A 1 120 ? 31.233 3.863 3.929 1.00 42.94 120 ARG A N 1
ATOM 968 C CA . ARG A 1 120 ? 32.554 3.256 3.712 1.00 42.94 120 ARG A CA 1
ATOM 969 C C . ARG A 1 120 ? 33.449 4.202 2.932 1.00 42.94 120 ARG A C 1
ATOM 971 O O . ARG A 1 120 ? 34.660 4.187 3.231 1.00 42.94 120 ARG A O 1
#

Mean predicted aligned error: 8.77 Å

Solvent-accessible surface area (backbone atoms only — not comparable to full-atom values): 6968 Å² total; per-residue (Å²): 144,84,78,70,68,65,56,61,54,53,51,59,61,44,60,77,77,43,80,77,73,71,40,35,32,34,37,37,74,43,70,59,41,74,72,32,62,67,62,47,54,52,55,48,51,29,33,32,89,88,39,90,73,40,50,36,43,75,41,80,35,52,67,68,58,43,50,54,35,41,76,68,65,67,21,54,30,35,37,42,52,53,96,89,41,78,44,78,48,62,88,68,91,53,71,67,44,49,50,54,52,50,54,52,49,53,52,48,53,50,54,54,51,59,56,55,64,79,76,109

Foldseek 3Di:
DPDPPPVVVVVVVCVVPDVQDAAEEEEEPDPQCVPDPLNVVLQCQLCPPPHPNNRYPYDHDHPVVRVVCQVVVVGQWYWYQDPLQIDIDGPDDDPSSVVVVVSSVVSSVVSVVVVVVVVD

Secondary structure (DSSP, 8-state):
--SSHHHHHHHHHHHTTS-PPPEEEEEE--HHHHH-HHHHHHHHHHH-TT-TT--EEEEEE-HHHHHHHHHTTSSSEEEEEETTEEEEEESS-SHHHHHHHHHHHHHHHHHHHHHHHTT-

Radius of gyration: 15.01 Å; Cα contacts (8 Å, |Δi|>4): 139; chains: 1; bounding box: 47×36×30 Å

Nearest PDB structures (foldseek):
  4y0m-assembly5_J  TM=6.381E-01  e=1.879E-01  Pseudomonas aeruginosa PAO1
  5ted-assembly1_A  TM=6.014E-01  e=5.767E-01  Listeria monocytogenes EGD-e
  3fzv-assembly1_B  TM=5.433E-01  e=1.273E+00  Pseudomonas aeruginosa PAO1
  4g85-assembly1_A  TM=4.946E-01  e=1.273E+00  Homo sapiens